Protein AF-A0A7G8H8B0-F1 (afdb_monomer_lite)

Radius of gyration: 10.76 Å; chains: 1; bounding box: 22×20×34 Å

pLDDT: mean 76.68, std 14.36, range [37.59, 90.5]

Foldseek 3Di:
DADPQGWDWDQDPVRWIWIAGNVRPIDIGRDPVVSQVVVCVSVVNDRDPVVVVPPPPPD

Sequence (59 aa):
MQTPRGSSIQKTEDGQFLVCNAENQCHFKRSLYLAEEELEGMEHGYAFPYATNFRKSLT

Structure (mmCIF, N/CA/C/O backbone):
data_AF-A0A7G8H8B0-F1
#
_entry.id   AF-A0A7G8H8B0-F1
#
loop_
_atom_site.group_PDB
_atom_site.id
_atom_site.type_symbol
_atom_site.label_atom_id
_atom_site.label_alt_id
_atom_site.label_comp_id
_atom_site.label_asym_id
_atom_site.label_entity_id
_atom_site.label_seq_id
_atom_site.pdbx_PDB_ins_code
_atom_site.Cartn_x
_atom_site.Cartn_y
_atom_site.Cartn_z
_atom_site.occupancy
_atom_site.B_iso_or_equiv
_atom_site.auth_seq_id
_atom_site.auth_comp_id
_atom_site.auth_asym_id
_atom_site.auth_atom_id
_atom_site.pdbx_PDB_model_num
ATOM 1 N N . MET A 1 1 ? 6.390 1.871 4.029 1.00 65.38 1 MET A N 1
ATOM 2 C CA . MET A 1 1 ? 6.824 0.748 3.169 1.00 65.38 1 MET A CA 1
ATOM 3 C C . MET A 1 1 ? 6.538 1.143 1.734 1.00 65.38 1 MET A C 1
ATOM 5 O O . MET A 1 1 ? 5.389 1.458 1.437 1.00 65.38 1 MET A O 1
ATOM 9 N N . GLN A 1 2 ? 7.561 1.185 0.889 1.00 69.88 2 GLN A N 1
ATOM 10 C CA . GLN A 1 2 ? 7.427 1.495 -0.534 1.00 69.88 2 GLN A CA 1
ATOM 11 C C . GLN A 1 2 ? 7.707 0.235 -1.349 1.00 69.88 2 GLN A C 1
ATOM 13 O O . GLN A 1 2 ? 8.536 -0.589 -0.963 1.00 69.88 2 GLN A O 1
ATOM 18 N N . THR A 1 3 ? 6.986 0.094 -2.447 1.00 73.88 3 TH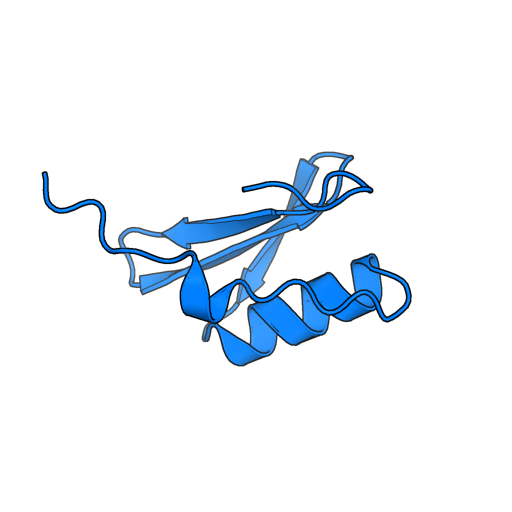R A N 1
ATOM 19 C CA . THR A 1 3 ? 7.235 -0.905 -3.485 1.00 73.88 3 THR A CA 1
ATOM 20 C C . THR A 1 3 ? 8.446 -0.520 -4.344 1.00 73.88 3 THR A C 1
ATOM 22 O O . THR A 1 3 ? 8.914 0.621 -4.271 1.00 73.88 3 THR A O 1
ATOM 25 N N . PRO A 1 4 ? 8.966 -1.442 -5.177 1.00 76.19 4 PRO A N 1
ATOM 26 C CA . PRO A 1 4 ? 10.094 -1.169 -6.064 1.00 76.19 4 PRO A CA 1
ATOM 27 C C . PRO A 1 4 ? 9.896 0.018 -7.013 1.00 76.19 4 PRO A C 1
ATOM 29 O O . PRO A 1 4 ? 10.884 0.675 -7.337 1.00 76.19 4 PRO A O 1
ATOM 32 N N . ARG A 1 5 ? 8.663 0.327 -7.445 1.00 76.25 5 ARG A N 1
ATOM 33 C CA . ARG A 1 5 ? 8.388 1.518 -8.266 1.00 76.25 5 ARG A CA 1
ATOM 34 C C . ARG A 1 5 ? 7.845 2.694 -7.468 1.00 76.25 5 ARG A C 1
ATOM 36 O O . ARG A 1 5 ? 7.348 3.645 -8.054 1.00 76.25 5 ARG A O 1
ATOM 43 N N . GLY A 1 6 ? 8.008 2.664 -6.147 1.00 80.88 6 GLY A N 1
ATOM 44 C CA . GLY A 1 6 ? 7.778 3.801 -5.261 1.00 80.88 6 GLY A CA 1
ATOM 45 C C . GLY A 1 6 ? 6.336 3.982 -4.799 1.00 80.88 6 GLY A C 1
ATOM 46 O O . GLY A 1 6 ? 6.080 4.902 -4.022 1.00 80.88 6 GLY A O 1
ATOM 47 N N . SER A 1 7 ? 5.409 3.102 -5.187 1.00 84.19 7 SER A N 1
ATOM 48 C CA . SER A 1 7 ? 4.045 3.126 -4.657 1.00 84.19 7 SER A CA 1
ATOM 49 C C . SER A 1 7 ? 3.999 2.702 -3.187 1.00 84.19 7 SER A C 1
ATOM 51 O O . SER A 1 7 ? 4.817 1.901 -2.722 1.00 84.19 7 SER A O 1
ATOM 53 N N . SER A 1 8 ? 3.043 3.223 -2.424 1.00 84.94 8 SER A N 1
ATOM 54 C CA . SER A 1 8 ? 2.904 2.938 -0.997 1.00 84.94 8 SER A CA 1
ATOM 55 C C . SER A 1 8 ? 1.456 2.960 -0.535 1.00 84.94 8 SER A C 1
ATOM 57 O O . SER A 1 8 ? 0.636 3.690 -1.083 1.00 84.94 8 SER A O 1
ATOM 59 N N . ILE A 1 9 ? 1.166 2.183 0.510 1.00 85.62 9 ILE A N 1
ATOM 60 C CA . ILE A 1 9 ? -0.106 2.236 1.234 1.00 85.62 9 ILE A CA 1
ATOM 61 C C . ILE A 1 9 ? 0.156 2.761 2.641 1.00 85.62 9 ILE A C 1
ATOM 63 O O . ILE A 1 9 ? 1.042 2.272 3.349 1.00 85.62 9 ILE A O 1
ATOM 67 N N . GLN A 1 10 ? -0.645 3.729 3.062 1.00 85.88 10 GLN A N 1
ATOM 68 C CA . GLN A 1 10 ? -0.686 4.259 4.419 1.00 85.88 10 GLN A CA 1
ATOM 69 C C . GLN A 1 10 ? -2.097 4.101 4.979 1.00 85.88 10 GLN A C 1
ATOM 71 O O . GLN A 1 10 ? -3.075 4.232 4.251 1.00 85.88 10 GLN A O 1
ATOM 76 N N . LYS A 1 11 ? -2.221 3.815 6.274 1.00 85.25 11 LYS A N 1
ATOM 77 C CA . LYS A 1 11 ? -3.519 3.797 6.952 1.00 85.25 11 LYS A CA 1
ATOM 78 C C . LYS A 1 11 ? -3.743 5.159 7.601 1.00 85.25 11 LYS A C 1
ATOM 80 O O . LYS A 1 11 ? -2.857 5.635 8.305 1.00 85.25 11 LYS A O 1
ATOM 85 N N . THR A 1 12 ? -4.896 5.766 7.362 1.00 85.31 12 THR A N 1
ATOM 86 C CA . THR A 1 12 ? -5.281 7.048 7.959 1.00 85.31 12 THR A CA 1
ATOM 87 C C . THR A 1 12 ? -5.867 6.847 9.357 1.00 85.31 12 THR A C 1
ATOM 89 O O . THR A 1 12 ? -6.268 5.736 9.724 1.00 85.31 12 THR A O 1
ATOM 92 N N . GLU A 1 13 ? -5.933 7.925 10.142 1.00 82.44 13 GLU A N 1
ATOM 93 C CA . GLU A 1 13 ? -6.531 7.920 11.488 1.00 82.44 13 GLU A CA 1
ATOM 94 C C . GLU A 1 13 ? -8.013 7.513 11.458 1.00 82.44 13 GLU A C 1
ATOM 96 O O . GLU A 1 13 ? -8.461 6.750 12.313 1.00 82.44 13 GLU A O 1
ATOM 101 N N . ASP A 1 14 ? -8.730 7.888 10.394 1.00 83.88 14 ASP A N 1
ATOM 102 C CA . ASP A 1 14 ? -10.135 7.528 10.146 1.00 83.88 14 ASP A CA 1
ATOM 103 C C . ASP A 1 14 ? -10.340 6.054 9.745 1.00 83.88 14 ASP A C 1
ATOM 105 O O . ASP A 1 14 ? -11.450 5.617 9.436 1.00 83.88 14 ASP A O 1
ATOM 109 N N . GLY A 1 15 ? -9.265 5.261 9.704 1.00 82.06 15 GLY A N 1
ATOM 110 C CA . GLY A 1 15 ? -9.308 3.848 9.336 1.00 82.06 15 GLY A CA 1
ATOM 111 C C . GLY A 1 15 ? -9.385 3.582 7.831 1.00 82.06 15 GLY A C 1
ATOM 112 O O . GLY A 1 15 ? -9.553 2.426 7.437 1.00 82.06 15 GLY A O 1
ATOM 113 N N . GLN A 1 16 ? -9.231 4.614 7.001 1.00 88.12 16 GLN A N 1
ATOM 114 C CA . GLN A 1 16 ? -9.122 4.491 5.548 1.00 88.12 16 GLN A CA 1
ATOM 115 C C . GLN A 1 16 ? -7.676 4.187 5.133 1.00 88.12 16 GLN A C 1
ATOM 117 O O . GLN A 1 16 ? -6.752 4.188 5.948 1.00 88.12 16 GLN A O 1
ATOM 122 N N . PHE A 1 17 ? -7.475 3.908 3.848 1.00 87.62 17 PHE A N 1
ATOM 123 C CA . PHE A 1 17 ? -6.172 3.610 3.267 1.00 87.62 17 PHE A CA 1
ATOM 124 C C . PHE A 1 17 ? -5.856 4.625 2.175 1.00 87.62 17 PHE A C 1
ATOM 126 O O . PHE A 1 17 ? -6.672 4.859 1.289 1.00 87.62 17 PHE A O 1
ATOM 133 N N . LEU A 1 18 ? -4.678 5.226 2.240 1.00 90.00 18 LEU A N 1
ATOM 134 C CA . LEU A 1 18 ? -4.143 6.127 1.236 1.00 90.00 18 LEU A CA 1
ATOM 135 C C . LEU A 1 18 ? -3.113 5.364 0.406 1.00 90.00 18 LEU A C 1
ATOM 137 O O . LEU A 1 18 ? -2.108 4.910 0.950 1.00 90.00 18 LEU A O 1
ATOM 141 N N . VAL A 1 19 ? -3.375 5.210 -0.888 1.00 89.31 19 VAL A N 1
ATOM 142 C CA . VAL A 1 19 ? -2.449 4.596 -1.846 1.00 89.31 1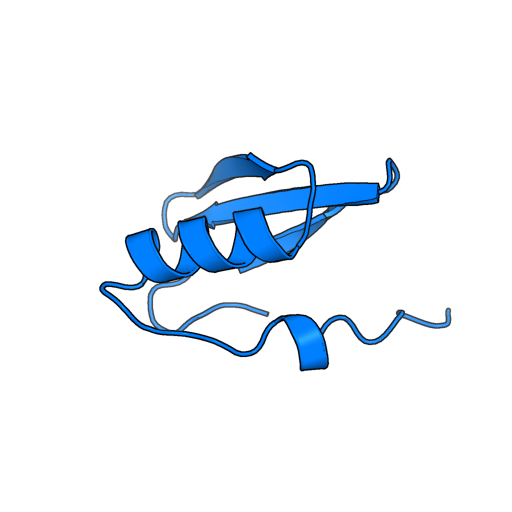9 VAL A CA 1
ATOM 143 C C . VAL A 1 19 ? -1.821 5.703 -2.670 1.00 89.31 19 VAL A C 1
ATOM 145 O O . VAL A 1 19 ? -2.549 6.408 -3.357 1.00 89.31 19 VAL A O 1
ATOM 148 N N . CYS A 1 20 ? -0.505 5.864 -2.609 1.00 88.75 20 CYS A N 1
ATOM 149 C CA . CYS A 1 20 ? 0.225 6.849 -3.406 1.00 88.75 20 CYS A CA 1
ATOM 150 C C . CYS A 1 20 ? 1.162 6.142 -4.381 1.00 88.75 20 CYS A C 1
ATOM 152 O O . CYS A 1 20 ? 1.797 5.168 -3.983 1.00 88.75 20 CYS A O 1
ATOM 154 N N . ASN A 1 21 ? 1.287 6.641 -5.610 1.00 86.25 21 ASN A N 1
ATOM 155 C CA . ASN A 1 21 ? 2.326 6.208 -6.551 1.00 86.25 21 ASN A CA 1
ATOM 156 C C . ASN A 1 21 ? 3.662 6.956 -6.315 1.00 86.25 21 ASN A C 1
ATOM 158 O O . ASN A 1 21 ? 3.750 7.826 -5.446 1.00 86.25 21 ASN A O 1
ATOM 162 N N . ALA A 1 22 ? 4.700 6.649 -7.104 1.00 83.56 22 ALA A N 1
ATOM 163 C CA . ALA A 1 22 ? 6.002 7.335 -7.036 1.00 83.56 22 ALA A CA 1
ATOM 164 C C . ALA A 1 22 ? 5.951 8.846 -7.315 1.00 83.56 22 ALA A C 1
ATOM 166 O O . ALA A 1 22 ? 6.844 9.579 -6.894 1.00 83.56 22 ALA A O 1
ATOM 167 N N . GLU A 1 23 ? 4.923 9.318 -8.016 1.00 87.12 23 GLU A N 1
ATOM 168 C CA . GLU A 1 23 ? 4.727 10.729 -8.356 1.00 87.12 23 G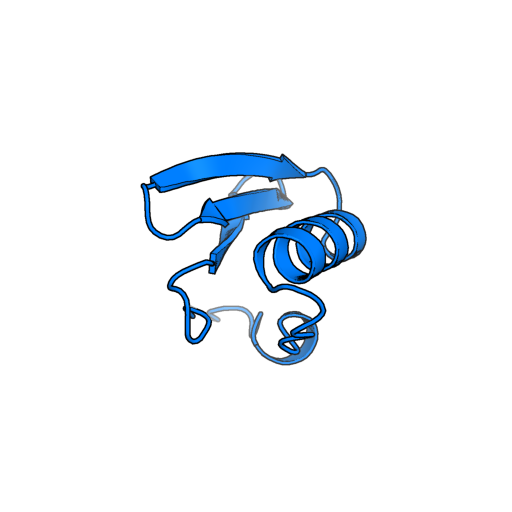LU A CA 1
ATOM 169 C C . GLU A 1 23 ? 3.908 11.476 -7.287 1.00 87.12 23 GLU A C 1
ATOM 171 O O . GLU A 1 23 ? 3.498 12.615 -7.504 1.00 87.12 23 GLU A O 1
ATOM 176 N N . ASN A 1 24 ? 3.668 10.854 -6.122 1.00 82.81 24 ASN A N 1
ATOM 177 C CA . ASN A 1 24 ? 2.815 11.367 -5.044 1.00 82.81 24 ASN A CA 1
ATOM 178 C C . ASN A 1 24 ? 1.355 11.630 -5.463 1.00 82.81 24 ASN A C 1
ATOM 180 O O . ASN A 1 24 ? 0.649 12.411 -4.822 1.00 82.81 24 ASN A O 1
ATOM 184 N N . GLN A 1 25 ? 0.862 10.961 -6.505 1.00 88.31 25 GLN A N 1
ATOM 185 C CA . GLN A 1 25 ? -0.566 10.936 -6.803 1.00 88.31 25 GLN A CA 1
ATOM 186 C C . GLN A 1 25 ? -1.227 9.900 -5.900 1.00 88.31 25 GLN A C 1
ATOM 188 O O . GLN A 1 25 ? -0.912 8.709 -5.967 1.00 88.31 25 GLN A O 1
ATOM 193 N N . CYS A 1 26 ? -2.111 10.374 -5.024 1.00 89.38 26 CYS A N 1
ATOM 194 C CA . CYS A 1 26 ? -2.684 9.565 -3.961 1.00 89.38 26 CYS A CA 1
ATOM 195 C C . CYS A 1 26 ? -4.194 9.365 -4.116 1.00 89.38 26 CYS A C 1
ATOM 197 O O . CYS A 1 26 ? -4.936 10.289 -4.450 1.00 89.38 26 CYS A O 1
ATOM 199 N N . HIS A 1 27 ? -4.656 8.162 -3.786 1.00 89.62 27 HIS A N 1
ATOM 200 C CA . HIS A 1 27 ? -6.049 7.746 -3.852 1.00 89.62 27 HIS A CA 1
ATOM 201 C C . HIS A 1 27 ? -6.497 7.152 -2.518 1.00 89.62 27 HIS A C 1
ATOM 203 O O . HIS A 1 27 ? -5.841 6.274 -1.956 1.00 89.62 27 HIS A O 1
ATOM 209 N N . PHE A 1 28 ? -7.650 7.602 -2.024 1.00 90.44 28 PHE A N 1
ATOM 210 C CA . PHE A 1 28 ? -8.256 7.047 -0.819 1.00 90.44 28 PHE A CA 1
ATOM 211 C C . PHE A 1 28 ? -9.069 5.794 -1.137 1.00 90.44 28 PHE A C 1
ATOM 213 O O . PHE A 1 28 ? -9.854 5.756 -2.087 1.00 90.44 28 PHE A O 1
ATOM 220 N N . LYS A 1 29 ? -8.918 4.775 -0.295 1.00 90.50 29 LYS A N 1
ATOM 221 C CA . LYS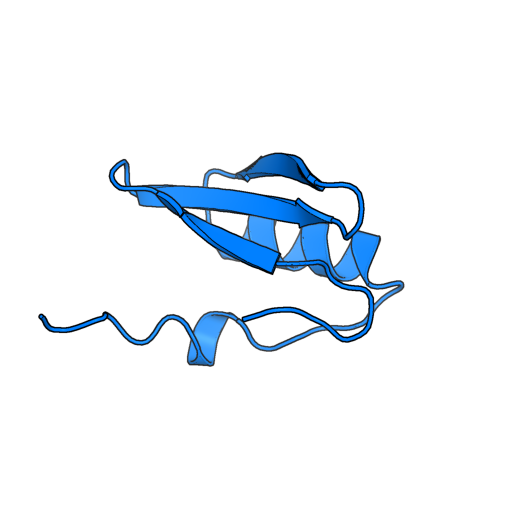 A 1 29 ? -9.624 3.500 -0.369 1.00 90.50 29 LYS A CA 1
ATOM 222 C C . LYS A 1 29 ? -10.211 3.157 0.994 1.00 90.50 29 LYS A C 1
ATOM 224 O O . LYS A 1 29 ? -9.620 3.381 2.047 1.00 90.50 29 LYS A O 1
ATOM 229 N N . ARG A 1 30 ? -11.415 2.591 0.963 1.00 88.88 30 ARG A N 1
ATOM 230 C CA . ARG A 1 30 ? -12.208 2.248 2.157 1.00 88.88 30 ARG A CA 1
ATOM 231 C C . ARG A 1 30 ? -11.806 0.930 2.824 1.00 88.88 30 ARG A C 1
ATOM 233 O O . ARG A 1 30 ? -12.295 0.625 3.903 1.00 88.88 30 ARG A O 1
ATOM 240 N N . SER A 1 31 ? -10.976 0.120 2.172 1.00 86.81 31 SER A N 1
ATOM 241 C CA . SER A 1 31 ? -10.503 -1.159 2.700 1.00 86.81 31 SER A CA 1
ATOM 242 C C . SER A 1 31 ? -9.089 -1.446 2.211 1.00 86.81 31 SER A C 1
ATOM 244 O O . SER A 1 31 ? -8.687 -0.960 1.153 1.00 86.81 31 SER A O 1
ATOM 246 N N . LEU A 1 32 ? -8.358 -2.259 2.977 1.00 83.81 32 LEU A N 1
ATOM 247 C CA . LEU A 1 32 ? -7.005 -2.680 2.622 1.00 83.81 32 LEU A CA 1
ATOM 248 C C . LEU A 1 32 ? -6.990 -3.461 1.305 1.00 83.81 32 LEU A C 1
ATOM 250 O O . LEU A 1 32 ? -6.149 -3.197 0.463 1.00 83.81 32 LEU A O 1
ATOM 254 N N . TYR A 1 33 ? -7.972 -4.339 1.096 1.00 84.56 33 TYR A N 1
ATOM 255 C CA . TYR A 1 33 ? -8.113 -5.109 -0.140 1.00 84.56 33 TYR A CA 1
ATOM 256 C C . TYR A 1 33 ? -8.163 -4.212 -1.389 1.00 84.56 33 TYR A C 1
ATOM 258 O O . TYR A 1 33 ? -7.405 -4.410 -2.329 1.00 84.56 33 TYR A O 1
ATOM 266 N N . LEU A 1 34 ? -8.987 -3.156 -1.358 1.00 87.50 34 LEU A N 1
ATOM 267 C CA . LEU A 1 34 ? -9.085 -2.206 -2.473 1.00 87.50 34 LEU A CA 1
ATOM 268 C C . LEU A 1 34 ? -7.821 -1.355 -2.636 1.00 87.50 34 LEU A C 1
ATOM 270 O O . LEU A 1 34 ? -7.569 -0.821 -3.713 1.00 87.50 34 LEU A O 1
ATOM 274 N N . ALA A 1 35 ? -7.070 -1.163 -1.553 1.00 87.25 35 ALA A N 1
ATOM 275 C CA . ALA A 1 35 ? -5.797 -0.465 -1.588 1.00 87.25 35 ALA A CA 1
ATOM 276 C C . ALA A 1 35 ? -4.699 -1.332 -2.220 1.00 87.25 35 ALA A C 1
ATOM 278 O O . ALA A 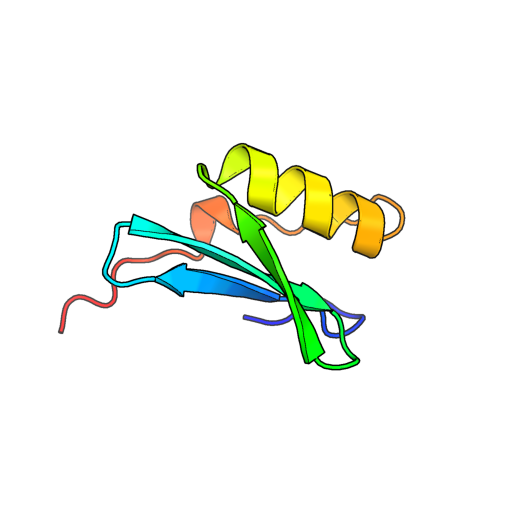1 35 ? -3.883 -0.824 -2.983 1.00 87.25 35 ALA A O 1
ATOM 279 N N . GLU A 1 36 ? -4.709 -2.632 -1.933 1.00 83.06 36 GLU A N 1
ATOM 280 C CA . GLU A 1 36 ? -3.799 -3.612 -2.521 1.00 83.06 36 GLU A CA 1
ATOM 281 C C . GLU A 1 36 ? -4.091 -3.833 -4.011 1.00 83.06 36 GLU A C 1
ATOM 283 O O . GLU A 1 36 ? -3.146 -3.796 -4.790 1.00 83.06 36 GLU A O 1
ATOM 288 N N . GLU A 1 37 ? -5.359 -3.952 -4.432 1.00 86.44 37 GLU A N 1
ATOM 289 C CA . GLU A 1 37 ? -5.723 -4.040 -5.863 1.00 86.44 37 GLU A CA 1
ATOM 290 C C . GLU A 1 37 ? -5.246 -2.818 -6.663 1.00 86.44 37 GLU A C 1
ATOM 292 O O . GLU A 1 37 ? -4.686 -2.951 -7.751 1.00 86.44 37 GLU A O 1
ATOM 297 N N . GLU A 1 38 ? -5.447 -1.612 -6.122 1.00 87.06 38 GLU A N 1
ATOM 298 C CA . GLU A 1 38 ? -5.000 -0.378 -6.774 1.00 87.06 38 GLU A CA 1
ATOM 299 C C . GLU A 1 38 ? -3.476 -0.358 -6.921 1.00 87.06 38 GLU A C 1
ATOM 301 O O . GLU A 1 38 ? -2.944 -0.056 -7.990 1.00 87.06 38 GLU A O 1
ATOM 306 N N . LEU A 1 39 ? -2.771 -0.720 -5.850 1.00 84.00 39 LEU A N 1
ATOM 307 C CA . LEU A 1 39 ? -1.319 -0.771 -5.845 1.00 84.00 39 LEU A CA 1
ATOM 308 C C . LEU A 1 39 ? -0.779 -1.870 -6.769 1.00 84.00 39 LEU A C 1
ATOM 310 O O . LEU A 1 39 ? 0.238 -1.657 -7.415 1.00 84.00 39 LEU A O 1
ATOM 314 N N . GLU A 1 40 ? -1.444 -3.017 -6.887 1.00 83.69 40 GLU A N 1
ATOM 315 C CA . GLU A 1 40 ? -1.079 -4.061 -7.847 1.00 83.69 40 GLU A CA 1
ATOM 316 C C . GLU A 1 40 ? -1.228 -3.563 -9.292 1.00 83.69 40 GLU A C 1
ATOM 318 O O . GLU A 1 40 ? -0.345 -3.798 -10.124 1.00 83.69 40 GLU A O 1
ATOM 323 N N . GLY A 1 41 ? -2.294 -2.808 -9.581 1.00 82.88 41 GLY A N 1
ATOM 324 C CA . GLY A 1 41 ? -2.482 -2.125 -10.862 1.00 82.88 41 GLY A CA 1
ATOM 325 C C . GLY A 1 41 ? -1.358 -1.127 -11.152 1.00 82.88 41 GLY A C 1
ATOM 326 O O . GLY A 1 41 ? -0.720 -1.195 -12.207 1.00 82.88 41 GLY A O 1
ATOM 327 N N . MET A 1 42 ? -1.040 -0.265 -10.179 1.00 80.88 42 MET A N 1
ATOM 328 C CA . MET A 1 42 ? 0.108 0.655 -10.236 1.00 80.88 42 MET A CA 1
ATOM 329 C C . MET A 1 42 ? 1.446 -0.081 -10.333 1.00 80.88 42 MET A C 1
ATOM 331 O O . MET A 1 42 ? 2.397 0.492 -10.855 1.00 80.88 42 MET A O 1
ATOM 335 N N . GLU A 1 43 ? 1.482 -1.316 -9.818 1.00 79.44 43 GLU A N 1
ATOM 336 C CA . GLU A 1 43 ? 2.492 -2.383 -9.758 1.00 79.44 43 GLU A CA 1
ATOM 337 C C . GLU A 1 43 ? 2.735 -3.201 -11.043 1.00 79.44 43 GLU A C 1
ATOM 339 O O . GLU A 1 43 ? 3.707 -3.956 -11.120 1.00 79.44 43 GLU A O 1
ATOM 344 N N . HIS A 1 44 ? 1.913 -3.062 -12.093 1.00 80.06 44 HIS A N 1
ATOM 345 C CA . HIS A 1 44 ? 1.901 -3.992 -13.243 1.00 80.06 44 HIS A CA 1
ATOM 346 C C . HIS A 1 44 ? 1.802 -5.465 -12.788 1.00 80.06 44 HIS A C 1
ATOM 348 O O . HIS A 1 44 ? 2.509 -6.329 -13.308 1.00 80.06 44 HIS A O 1
ATOM 354 N N . GLY A 1 45 ? 0.967 -5.749 -11.786 1.00 69.69 45 GLY A N 1
ATOM 355 C CA . GLY A 1 45 ? 0.799 -7.098 -11.233 1.00 69.69 45 GLY A CA 1
ATOM 356 C C . GLY A 1 45 ? 1.774 -7.450 -10.107 1.00 69.69 45 GLY A C 1
ATOM 357 O O . GLY A 1 45 ? 1.830 -8.600 -9.674 1.00 69.69 45 GLY A O 1
ATOM 358 N N . TYR A 1 46 ? 2.574 -6.495 -9.622 1.00 69.31 46 TYR A N 1
ATOM 359 C CA . TYR A 1 46 ? 3.402 -6.718 -8.441 1.00 69.31 46 TYR A CA 1
ATOM 360 C C . TYR A 1 46 ? 2.548 -6.682 -7.168 1.00 69.31 46 TYR A C 1
ATOM 362 O O . TYR A 1 46 ? 2.242 -5.617 -6.630 1.00 69.31 46 TYR A O 1
ATOM 370 N N . ALA A 1 47 ? 2.192 -7.864 -6.669 1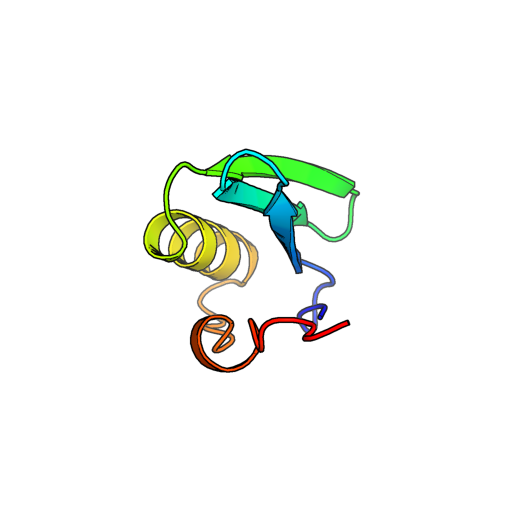.00 64.44 47 ALA A N 1
ATOM 371 C CA . ALA A 1 47 ? 1.527 -8.019 -5.384 1.00 64.44 47 ALA A CA 1
ATOM 372 C C . ALA A 1 47 ? 2.557 -7.932 -4.246 1.00 64.44 47 ALA A C 1
ATOM 374 O O . ALA A 1 47 ? 3.249 -8.902 -3.922 1.00 64.44 47 ALA A O 1
ATOM 375 N N . PHE A 1 48 ? 2.674 -6.760 -3.623 1.00 64.12 48 PHE A N 1
ATOM 376 C CA . PHE A 1 48 ? 3.428 -6.625 -2.379 1.00 64.12 48 PHE A CA 1
ATOM 377 C C . PHE A 1 48 ? 2.520 -6.984 -1.194 1.00 64.12 48 PHE A C 1
ATOM 379 O O . PHE A 1 48 ? 1.420 -6.439 -1.098 1.00 64.12 48 PHE A O 1
ATOM 386 N N . PRO A 1 49 ? 2.944 -7.854 -0.260 1.00 62.78 49 PRO A N 1
ATOM 387 C CA . PRO A 1 49 ? 2.108 -8.251 0.866 1.00 62.78 49 PRO A CA 1
ATOM 388 C C . PRO A 1 49 ? 2.065 -7.122 1.908 1.00 62.78 49 PRO A C 1
ATOM 390 O O . PRO A 1 49 ? 2.825 -7.104 2.880 1.00 62.78 49 PRO A O 1
ATOM 393 N N . TYR A 1 50 ? 1.187 -6.140 1.710 1.00 59.38 50 TYR A N 1
ATOM 394 C CA . TYR A 1 50 ? 0.974 -5.064 2.677 1.00 59.38 50 TYR A CA 1
ATOM 395 C C . TYR A 1 50 ? 0.177 -5.550 3.896 1.00 59.38 50 TYR A C 1
ATOM 397 O O . TYR A 1 50 ? 0.466 -5.112 5.013 1.00 59.38 50 TYR A O 1
ATOM 405 N N . ALA A 1 51 ? -0.728 -6.522 3.732 1.00 54.94 51 ALA A N 1
ATOM 406 C CA . ALA A 1 51 ? -1.454 -7.177 4.825 1.00 54.94 51 ALA A CA 1
ATOM 407 C C . ALA A 1 51 ? -0.568 -7.745 5.951 1.00 54.94 51 ALA A C 1
ATOM 409 O O . ALA A 1 51 ? -0.995 -7.771 7.105 1.00 54.94 51 ALA A O 1
ATOM 410 N N . THR A 1 52 ? 0.677 -8.141 5.670 1.00 52.19 52 THR A N 1
ATOM 411 C CA . THR A 1 52 ? 1.623 -8.620 6.698 1.00 52.19 52 THR A CA 1
ATOM 412 C C . THR A 1 52 ? 2.483 -7.507 7.306 1.00 52.19 52 THR A C 1
ATOM 414 O O . THR A 1 52 ? 3.073 -7.702 8.371 1.00 52.19 52 THR A O 1
ATOM 417 N N . ASN A 1 53 ? 2.532 -6.331 6.669 1.00 53.28 53 ASN A N 1
ATOM 418 C CA . ASN A 1 53 ? 3.408 -5.214 7.032 1.00 53.28 53 ASN A CA 1
ATOM 419 C C . ASN A 1 53 ? 2.700 -4.034 7.705 1.00 53.28 53 ASN A C 1
ATOM 421 O O . ASN A 1 53 ? 3.377 -3.201 8.310 1.00 53.28 53 ASN A O 1
ATOM 425 N N . PHE A 1 54 ? 1.365 -3.991 7.720 1.00 56.44 54 PHE A N 1
ATOM 426 C CA . PHE A 1 54 ? 0.616 -3.188 8.694 1.00 56.44 54 PHE A CA 1
ATOM 427 C C . PHE A 1 54 ? 0.706 -3.821 10.091 1.00 56.44 54 PHE A C 1
ATOM 429 O O . PHE A 1 54 ? -0.297 -4.119 10.741 1.00 56.44 54 PHE A O 1
ATOM 436 N N . ARG A 1 55 ? 1.928 -4.031 10.597 1.00 49.38 55 ARG A N 1
ATOM 437 C CA . ARG A 1 55 ? 2.114 -4.178 12.037 1.00 49.38 55 ARG A CA 1
ATOM 438 C C . ARG A 1 55 ? 1.622 -2.874 12.644 1.00 49.38 55 ARG A C 1
ATOM 440 O O . ARG A 1 55 ? 2.135 -1.811 12.300 1.00 49.38 55 ARG A O 1
ATOM 447 N N . LYS A 1 56 ? 0.605 -2.958 13.510 1.00 45.81 56 LYS A N 1
ATOM 448 C CA . LYS A 1 56 ? 0.274 -1.875 14.441 1.00 45.81 56 LYS A CA 1
ATOM 449 C C . LYS A 1 56 ? 1.603 -1.339 14.966 1.00 45.81 56 LYS A C 1
ATOM 451 O O . LYS A 1 56 ? 2.343 -2.101 15.588 1.00 45.81 56 LYS A O 1
ATOM 456 N N . SER A 1 57 ? 1.908 -0.071 14.703 1.00 46.19 57 SER A N 1
ATOM 457 C CA . SER A 1 57 ? 2.839 0.640 15.567 1.00 46.19 57 SER A CA 1
ATOM 458 C C . SER A 1 57 ? 2.150 0.659 16.926 1.00 46.19 57 SER A C 1
ATOM 460 O O . SER A 1 57 ? 1.248 1.456 17.154 1.00 46.19 57 SER A O 1
ATOM 462 N N . LEU A 1 58 ? 2.445 -0.339 17.760 1.00 38.56 58 LEU A N 1
ATOM 463 C CA . LEU A 1 58 ? 2.192 -0.264 19.188 1.00 38.56 58 LEU A CA 1
ATOM 464 C C . LEU A 1 58 ? 3.213 0.745 19.699 1.00 38.56 58 LEU A C 1
ATOM 466 O O . LEU A 1 58 ? 4.354 0.377 19.976 1.00 38.56 58 LEU A O 1
ATOM 470 N N . THR A 1 59 ? 2.805 2.007 19.723 1.00 37.59 59 THR A N 1
ATOM 471 C CA . THR A 1 59 ? 3.444 3.041 20.526 1.00 37.59 59 THR A CA 1
ATOM 472 C C . THR A 1 59 ? 2.420 3.515 21.536 1.00 37.59 59 THR A C 1
ATOM 474 O O . THR A 1 59 ? 1.262 3.740 21.114 1.00 37.59 59 THR A O 1
#

Secondary structure (DSSP, 8-state):
-B-TTS-EEEE-TTS-EEEE-TT--EEEESSHHHHHHHHHHHTTS-----TTT------